Protein AF-A0A2H3CJF4-F1 (afdb_monomer_lite)

Foldseek 3Di:
DQVQDQDPPGGDCDDPNPCVVVFVVCVVVVAADAAEQACACQPVDDVNNHHPCCVPVQPDDAPDPDPSNCSRCVVSVVVVCVSCVCQEVVNVHRYDHYDDYDDPDPDDPDDDDDPDD

Organism: Armillaria gallica (NCBI:txid47427)

Structure (mmCIF, N/CA/C/O backbone):
data_AF-A0A2H3CJF4-F1
#
_entry.id   AF-A0A2H3CJF4-F1
#
loop_
_atom_site.group_PDB
_atom_site.id
_atom_site.type_symbol
_atom_site.label_atom_id
_atom_site.label_alt_id
_atom_site.label_comp_id
_atom_site.label_asym_id
_atom_site.label_entity_id
_atom_site.label_seq_id
_atom_site.pdbx_PDB_ins_code
_atom_site.Cartn_x
_atom_site.Cartn_y
_atom_site.Cartn_z
_atom_site.occupancy
_atom_site.B_iso_or_equiv
_atom_site.auth_seq_id
_atom_site.auth_comp_id
_atom_site.auth_asym_id
_atom_site.auth_atom_id
_atom_site.pdbx_PDB_model_num
ATOM 1 N N . MET A 1 1 ? 2.077 -3.194 -5.000 1.00 89.62 1 MET A N 1
ATOM 2 C CA . MET A 1 1 ? 1.784 -2.757 -6.382 1.00 89.62 1 MET A CA 1
ATOM 3 C C . MET A 1 1 ? 1.240 -3.879 -7.246 1.00 89.62 1 MET A C 1
ATOM 5 O O . MET A 1 1 ? 0.254 -3.641 -7.915 1.00 89.62 1 MET A O 1
ATOM 9 N N . SER A 1 2 ? 1.839 -5.074 -7.240 1.00 90.50 2 SER A N 1
ATOM 10 C CA . SER A 1 2 ? 1.476 -6.202 -8.118 1.00 90.50 2 SER A CA 1
ATOM 11 C C . SER A 1 2 ? -0.022 -6.456 -8.261 1.00 90.50 2 SER A C 1
ATOM 13 O O . SER A 1 2 ? -0.492 -6.706 -9.364 1.00 90.50 2 SER A O 1
ATOM 15 N N . LEU A 1 3 ? -0.767 -6.351 -7.160 1.00 93.25 3 LEU A N 1
ATOM 16 C CA . LEU A 1 3 ? -2.208 -6.538 -7.178 1.00 93.25 3 LEU A CA 1
ATOM 17 C C . LEU A 1 3 ? -2.989 -5.299 -7.643 1.00 93.25 3 LEU A C 1
ATOM 19 O O . LEU A 1 3 ? -3.930 -5.435 -8.418 1.00 93.25 3 LEU A O 1
ATOM 23 N N . LEU A 1 4 ? -2.610 -4.121 -7.145 1.00 95.25 4 LEU A N 1
ATOM 24 C CA . LEU A 1 4 ? -3.338 -2.855 -7.317 1.00 95.25 4 LEU A CA 1
ATOM 25 C C . LEU A 1 4 ? -3.029 -2.156 -8.641 1.00 95.25 4 LEU A C 1
ATOM 27 O O . LEU A 1 4 ? -3.776 -1.292 -9.065 1.00 95.25 4 LEU A O 1
ATOM 31 N N . ASN A 1 5 ? -1.910 -2.485 -9.275 1.00 95.94 5 ASN A N 1
ATOM 32 C CA . ASN A 1 5 ? -1.426 -1.828 -10.478 1.00 95.94 5 ASN A CA 1
ATOM 33 C C . ASN A 1 5 ? -1.080 -2.891 -11.539 1.00 95.94 5 ASN A C 1
ATOM 35 O O . ASN A 1 5 ? 0.098 -3.171 -11.780 1.00 95.94 5 ASN A O 1
ATOM 39 N N . PRO A 1 6 ? -2.109 -3.539 -12.123 1.00 93.62 6 PRO A N 1
ATOM 40 C CA . PRO A 1 6 ? -1.939 -4.706 -12.993 1.00 93.62 6 PRO A CA 1
ATOM 41 C C . PRO A 1 6 ? -1.251 -4.371 -14.323 1.00 93.62 6 PRO A C 1
ATOM 43 O O . PRO A 1 6 ? -0.564 -5.220 -14.886 1.00 93.62 6 PRO A O 1
ATOM 46 N N . SER A 1 7 ? -1.390 -3.134 -14.804 1.00 94.75 7 SER A N 1
ATOM 47 C CA . SER A 1 7 ? -0.745 -2.618 -16.014 1.00 94.75 7 SER A CA 1
ATOM 48 C C . SER A 1 7 ? -0.319 -1.163 -15.823 1.00 94.75 7 SER A C 1
ATOM 50 O O . SER A 1 7 ? -0.859 -0.453 -14.969 1.00 94.75 7 SER A O 1
ATOM 52 N N . ARG A 1 8 ? 0.637 -0.695 -16.634 1.00 93.69 8 ARG A N 1
ATOM 53 C CA . ARG A 1 8 ? 1.083 0.705 -16.625 1.00 93.69 8 ARG A CA 1
ATOM 54 C C . ARG A 1 8 ? -0.117 1.654 -16.773 1.00 93.69 8 ARG A C 1
ATOM 56 O O . ARG A 1 8 ? -0.977 1.444 -17.623 1.00 93.69 8 ARG A O 1
ATOM 63 N N . GLY A 1 9 ? -0.172 2.679 -15.921 1.00 93.50 9 GLY A N 1
ATOM 64 C CA . GLY A 1 9 ? -1.232 3.695 -15.921 1.00 93.50 9 GLY A CA 1
ATOM 65 C C . GLY A 1 9 ? -2.570 3.277 -15.294 1.00 93.50 9 GLY A C 1
ATOM 66 O O . GLY A 1 9 ? -3.496 4.081 -15.290 1.00 93.50 9 GLY A O 1
ATOM 67 N N . VAL A 1 10 ? -2.696 2.058 -14.755 1.00 95.69 10 VAL A N 1
ATOM 68 C CA . VAL A 1 10 ? -3.940 1.575 -14.127 1.00 95.69 10 VAL A CA 1
ATOM 69 C C . VAL A 1 10 ? -3.715 1.317 -12.646 1.00 95.69 10 VAL A C 1
ATOM 71 O O . VAL A 1 10 ? -2.890 0.478 -12.300 1.00 95.69 10 VAL A O 1
ATOM 74 N N . VAL A 1 11 ? -4.471 1.977 -11.770 1.00 96.56 11 VAL A N 1
ATOM 75 C CA . VAL A 1 11 ? -4.532 1.650 -10.338 1.00 96.56 11 VAL A CA 1
ATOM 76 C C . VAL A 1 11 ? -5.973 1.291 -9.983 1.00 96.56 11 VAL A C 1
ATOM 78 O O . VAL A 1 11 ? -6.882 2.062 -10.274 1.00 96.56 11 VAL A O 1
ATOM 81 N N . ASP A 1 12 ? -6.172 0.119 -9.387 1.00 96.44 12 ASP A N 1
ATOM 82 C CA . ASP A 1 12 ? -7.474 -0.505 -9.158 1.00 96.44 12 ASP A CA 1
ATOM 83 C C . ASP A 1 12 ? -7.672 -0.852 -7.673 1.00 96.44 12 ASP A C 1
ATOM 85 O O . ASP A 1 12 ? -6.896 -1.619 -7.094 1.00 96.44 12 ASP A O 1
ATOM 89 N N . PHE A 1 13 ? -8.732 -0.294 -7.084 1.00 96.75 13 PHE A N 1
ATOM 90 C CA . PHE A 1 13 ? -9.187 -0.540 -5.712 1.00 96.75 13 PHE A CA 1
ATOM 91 C C . PHE A 1 13 ? -10.595 -1.151 -5.671 1.00 96.75 13 PHE A C 1
ATOM 93 O O . PHE A 1 13 ? -11.270 -1.076 -4.650 1.00 96.75 13 PHE A O 1
ATOM 100 N N . GLU A 1 14 ? -11.049 -1.772 -6.758 1.00 95.44 14 GLU A N 1
ATOM 101 C CA . GLU A 1 14 ? -12.363 -2.402 -6.824 1.00 95.44 14 GLU A CA 1
ATOM 102 C C . GLU A 1 14 ? -12.336 -3.874 -6.383 1.00 95.44 14 GLU A C 1
ATOM 104 O O . GLU A 1 14 ? -11.303 -4.557 -6.353 1.00 95.44 14 GLU A O 1
ATOM 109 N N . GLY A 1 15 ? -13.515 -4.397 -6.041 1.00 95.62 15 GLY A N 1
ATOM 110 C CA . GLY A 1 15 ? -13.698 -5.798 -5.664 1.00 95.62 15 GLY A CA 1
ATOM 111 C C . GLY A 1 15 ? -12.793 -6.217 -4.502 1.00 95.62 15 GLY A C 1
ATOM 112 O O . GLY A 1 15 ? -12.747 -5.568 -3.461 1.00 95.62 15 GLY A O 1
ATOM 113 N N . PHE A 1 16 ? -12.043 -7.309 -4.675 1.00 94.69 16 PHE A N 1
ATOM 114 C CA . PHE A 1 16 ? -11.159 -7.839 -3.628 1.00 94.69 16 PHE A CA 1
ATOM 115 C C . PHE A 1 16 ? -9.904 -6.981 -3.370 1.00 94.69 16 PHE A C 1
ATOM 117 O O . PHE A 1 16 ? -9.135 -7.283 -2.459 1.00 94.69 16 PHE A O 1
ATOM 124 N N . ARG A 1 17 ? -9.678 -5.934 -4.175 1.00 95.56 17 ARG A N 1
ATOM 125 C CA . ARG A 1 17 ? -8.588 -4.962 -4.004 1.00 95.56 17 ARG A CA 1
ATOM 126 C C . ARG A 1 17 ? -8.992 -3.767 -3.140 1.00 95.56 17 ARG A C 1
ATOM 128 O O . ARG A 1 17 ? -8.125 -2.977 -2.766 1.00 95.56 17 ARG A O 1
ATOM 135 N N . ALA A 1 18 ? -10.282 -3.636 -2.827 1.00 97.06 18 ALA A N 1
ATOM 136 C CA . ALA A 1 18 ? -10.804 -2.556 -2.006 1.00 97.06 18 ALA A CA 1
ATOM 137 C C . ALA A 1 18 ? -10.231 -2.611 -0.587 1.00 97.06 18 ALA A C 1
ATOM 139 O O . ALA A 1 18 ? -10.265 -3.646 0.078 1.00 97.06 18 ALA A O 1
ATOM 140 N N . LEU A 1 19 ? -9.733 -1.471 -0.104 1.00 97.12 19 LEU A N 1
ATOM 141 C CA . LEU A 1 19 ? -9.153 -1.366 1.238 1.00 97.12 19 LEU A CA 1
ATOM 142 C C . LEU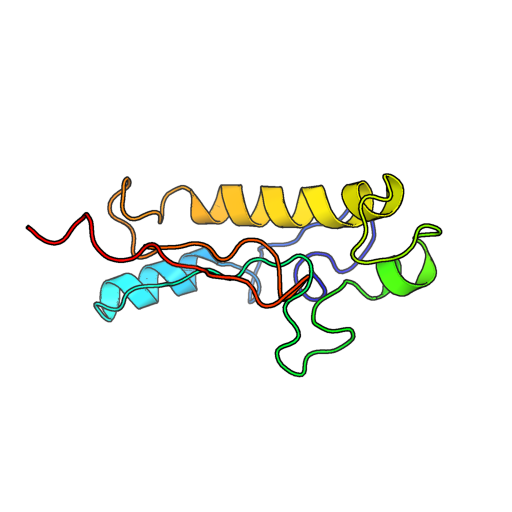 A 1 19 ? -10.198 -1.039 2.308 1.00 97.12 19 LEU A C 1
ATOM 144 O O . LEU A 1 19 ? -10.054 -1.458 3.452 1.00 97.12 19 LEU A O 1
ATOM 148 N N . LYS A 1 20 ? -11.274 -0.336 1.940 1.00 97.69 20 LYS A N 1
ATOM 149 C CA . LYS A 1 20 ? -12.341 0.063 2.865 1.00 97.69 20 LYS A CA 1
ATOM 150 C C . LYS A 1 20 ? -12.892 -1.105 3.711 1.00 97.69 20 LYS A C 1
ATOM 152 O O . LYS A 1 20 ? -12.882 -0.965 4.933 1.00 97.69 20 LYS A O 1
ATOM 157 N N . PRO A 1 21 ? -13.278 -2.262 3.133 1.00 98.12 21 PRO A N 1
ATOM 158 C CA . PRO A 1 21 ? -13.807 -3.372 3.928 1.00 98.12 21 PRO A CA 1
ATOM 159 C C . PRO A 1 21 ? -12.812 -3.917 4.962 1.00 98.12 21 PRO A C 1
ATOM 161 O O . PRO A 1 21 ? -13.217 -4.348 6.037 1.00 98.12 21 PRO A O 1
ATOM 164 N N . LEU A 1 22 ? -11.506 -3.875 4.669 1.00 97.62 22 LEU A N 1
ATOM 165 C CA . LEU A 1 22 ? -10.461 -4.268 5.620 1.00 97.62 22 LEU A CA 1
ATOM 166 C C . LEU A 1 22 ? -10.423 -3.319 6.826 1.00 97.62 22 LEU A C 1
ATOM 168 O O . LEU A 1 22 ? -10.268 -3.774 7.958 1.00 97.62 22 LEU A O 1
ATOM 172 N N . TYR A 1 23 ? -10.548 -2.011 6.591 1.00 98.31 23 TYR A N 1
ATOM 173 C CA . TYR A 1 23 ? -10.538 -1.017 7.663 1.00 98.31 23 TYR A CA 1
ATOM 174 C C . TYR A 1 23 ? -11.802 -1.081 8.524 1.00 98.31 23 TYR A C 1
ATOM 176 O O . TYR A 1 23 ? -11.694 -1.040 9.747 1.00 98.31 23 TYR A O 1
ATOM 184 N N . GLU A 1 24 ? -12.976 -1.234 7.909 1.00 98.19 24 GLU A N 1
ATOM 185 C CA . GLU A 1 24 ? -14.242 -1.412 8.635 1.00 98.19 24 GLU A CA 1
ATOM 186 C C . GLU A 1 24 ? -14.206 -2.681 9.497 1.00 98.19 24 GLU A C 1
ATOM 188 O O . GLU A 1 24 ? -14.482 -2.621 10.692 1.00 98.19 24 GLU A O 1
ATOM 193 N N . ALA A 1 25 ? -13.725 -3.802 8.948 1.00 98.50 25 ALA A N 1
ATOM 194 C CA . ALA A 1 25 ? -13.575 -5.039 9.711 1.00 98.50 25 ALA A CA 1
ATOM 195 C C . ALA A 1 25 ? -12.601 -4.903 10.897 1.00 98.50 25 ALA A C 1
ATOM 197 O O . ALA A 1 25 ? -12.813 -5.508 11.947 1.00 98.50 25 ALA A O 1
ATOM 198 N N . ALA A 1 26 ? -11.527 -4.119 10.754 1.00 98.44 26 ALA A N 1
ATOM 199 C CA . ALA A 1 26 ? -10.591 -3.872 11.848 1.00 98.44 26 ALA A CA 1
ATOM 200 C C . ALA A 1 26 ? -11.209 -3.029 12.974 1.00 98.44 26 ALA A C 1
ATOM 202 O O . ALA A 1 26 ? -10.956 -3.311 14.146 1.00 98.44 26 ALA A O 1
ATOM 203 N N . LEU A 1 27 ? -12.044 -2.042 12.628 1.00 97.75 27 LEU A N 1
ATOM 204 C CA . LEU A 1 27 ? -12.822 -1.273 13.602 1.00 97.75 27 LEU A CA 1
ATOM 205 C C . LEU A 1 27 ? -13.812 -2.170 14.349 1.00 97.75 27 LEU A C 1
ATOM 207 O O . LEU A 1 27 ? -13.813 -2.165 15.579 1.00 97.75 27 LEU A O 1
ATOM 211 N N . ASP A 1 28 ? -14.578 -2.988 13.625 1.00 98.31 28 ASP A N 1
ATOM 212 C CA . ASP A 1 28 ? -15.553 -3.915 14.212 1.00 98.31 28 ASP A CA 1
ATOM 213 C C . ASP A 1 28 ? -14.888 -4.938 15.144 1.00 98.31 28 ASP A C 1
ATOM 215 O O . ASP A 1 28 ? -15.415 -5.271 16.206 1.00 98.31 28 ASP A O 1
ATOM 219 N N . ALA A 1 29 ? -13.701 -5.422 14.772 1.00 98.44 29 ALA A N 1
ATOM 220 C CA . ALA A 1 29 ? -12.922 -6.354 15.580 1.00 98.44 29 ALA A CA 1
ATOM 221 C C . ALA A 1 29 ? -12.152 -5.683 16.736 1.00 98.44 29 ALA A C 1
ATOM 223 O O . ALA A 1 29 ? -11.584 -6.388 17.572 1.00 98.44 29 ALA A O 1
ATOM 224 N N . GLY A 1 30 ? -12.095 -4.347 16.791 1.00 97.69 30 GLY A N 1
ATOM 225 C CA . GLY A 1 30 ? -11.343 -3.604 17.803 1.00 97.69 30 GLY A CA 1
ATOM 226 C C . GLY A 1 30 ? -9.822 -3.777 17.704 1.00 97.69 30 GLY A C 1
ATOM 227 O O . GLY A 1 30 ? -9.137 -3.772 18.729 1.00 97.69 30 GLY A O 1
ATOM 228 N N . VAL A 1 31 ? -9.281 -3.960 16.493 1.00 98.25 31 VAL A N 1
ATOM 229 C CA . VAL A 1 31 ? -7.840 -4.157 16.252 1.00 98.25 31 VAL A CA 1
ATOM 230 C C . VAL A 1 31 ? -7.214 -2.990 15.492 1.00 98.25 31 VAL A C 1
ATOM 232 O O . VAL A 1 31 ? -7.815 -2.387 14.607 1.00 98.25 31 VAL A O 1
ATOM 235 N N . TRP A 1 32 ? -5.955 -2.694 15.815 1.00 97.94 32 TRP A N 1
ATOM 236 C CA . TRP A 1 32 ? -5.185 -1.640 15.155 1.00 97.94 32 TRP A CA 1
ATOM 237 C C . TRP A 1 32 ? -4.442 -2.149 13.919 1.00 97.94 32 TRP A C 1
ATOM 239 O O . TRP A 1 32 ? -3.995 -3.295 13.866 1.00 97.94 32 TRP A O 1
ATOM 249 N N . ILE A 1 33 ? -4.230 -1.256 12.951 1.00 98.00 33 ILE A N 1
ATOM 250 C CA . ILE A 1 33 ? -3.506 -1.530 11.710 1.00 98.00 33 ILE A CA 1
ATOM 251 C C . ILE A 1 33 ? -2.190 -0.750 11.671 1.00 98.00 33 ILE A C 1
ATOM 253 O O . ILE A 1 33 ? -2.149 0.473 11.813 1.00 98.00 33 ILE A O 1
ATOM 257 N N . VAL A 1 34 ? -1.106 -1.471 11.377 1.00 97.31 34 VAL A N 1
ATOM 258 C CA . VAL A 1 34 ? 0.162 -0.896 10.910 1.00 97.31 34 VAL A CA 1
ATOM 259 C C . VAL A 1 34 ? 0.259 -1.130 9.405 1.00 97.31 34 VAL A C 1
ATOM 261 O O . VAL A 1 34 ? 0.480 -2.255 8.954 1.00 97.31 34 VAL A O 1
ATOM 264 N N . LEU A 1 35 ? 0.079 -0.072 8.616 1.00 95.38 35 LEU A N 1
ATOM 265 C CA . LEU A 1 35 ? 0.046 -0.163 7.160 1.00 95.38 35 LEU A CA 1
ATOM 266 C C . LEU A 1 35 ? 1.466 -0.243 6.581 1.00 95.38 35 LEU A C 1
ATOM 268 O O . LEU A 1 35 ? 2.367 0.503 6.963 1.00 95.38 35 LEU A O 1
ATOM 272 N N . ARG A 1 36 ? 1.677 -1.137 5.612 1.00 95.06 36 ARG A N 1
ATOM 273 C CA . ARG A 1 36 ? 2.974 -1.341 4.941 1.00 95.06 36 ARG A CA 1
ATOM 274 C C . ARG A 1 36 ? 2.789 -1.241 3.421 1.00 95.06 36 ARG A C 1
ATOM 276 O O . ARG A 1 36 ? 2.770 -2.267 2.747 1.00 95.06 36 ARG A O 1
ATOM 283 N N . PRO A 1 37 ? 2.609 -0.027 2.868 1.00 92.31 37 PRO A N 1
ATOM 284 C CA . PRO A 1 37 ? 2.099 0.151 1.506 1.00 92.31 37 PRO A CA 1
ATOM 285 C C . PRO A 1 37 ? 3.128 -0.140 0.396 1.00 92.31 37 PRO A C 1
ATOM 287 O O . PRO A 1 37 ? 2.753 -0.283 -0.765 1.00 92.31 37 PRO A O 1
ATOM 290 N N . GLY A 1 38 ? 4.418 -0.263 0.725 1.00 90.19 38 GLY A N 1
ATOM 291 C CA . GLY A 1 38 ? 5.480 -0.550 -0.243 1.00 90.19 38 GLY A CA 1
ATOM 292 C C . GLY A 1 38 ? 6.284 0.695 -0.646 1.00 90.19 38 GLY A C 1
ATOM 293 O O . GLY A 1 38 ? 6.506 1.559 0.204 1.00 90.19 38 GLY A O 1
ATOM 294 N N . PRO A 1 39 ? 6.812 0.771 -1.888 1.00 91.00 39 PRO A N 1
ATOM 295 C CA . PRO A 1 39 ? 6.384 0.039 -3.096 1.00 91.00 39 PRO A CA 1
ATOM 296 C C . PRO A 1 39 ? 6.862 -1.422 -3.211 1.00 91.00 39 PRO A C 1
ATOM 298 O O . PRO A 1 39 ? 6.314 -2.185 -4.002 1.00 91.00 39 PRO A O 1
ATOM 301 N N . TYR A 1 40 ? 7.834 -1.831 -2.391 1.00 93.56 40 TYR A N 1
ATOM 302 C CA . TYR A 1 40 ? 8.305 -3.215 -2.243 1.00 93.56 40 TYR A CA 1
ATOM 303 C C . TYR A 1 40 ? 8.004 -3.706 -0.820 1.00 93.56 40 TYR A C 1
ATOM 305 O O . TYR A 1 40 ? 8.294 -2.994 0.143 1.00 93.56 40 TYR A O 1
ATOM 313 N N . ILE A 1 41 ? 7.424 -4.902 -0.684 1.00 93.56 41 ILE A N 1
ATOM 314 C CA . ILE A 1 41 ? 6.948 -5.457 0.599 1.00 93.56 41 ILE A CA 1
ATOM 315 C C . ILE A 1 41 ? 7.535 -6.829 0.945 1.00 93.56 41 ILE A C 1
ATOM 317 O O . ILE A 1 41 ? 7.315 -7.304 2.059 1.00 93.56 41 ILE A O 1
ATOM 321 N N . ASN A 1 42 ? 8.303 -7.445 0.039 1.00 91.56 42 ASN A N 1
ATOM 322 C CA . ASN A 1 42 ? 8.745 -8.837 0.151 1.00 91.56 42 ASN A CA 1
ATOM 323 C C . ASN A 1 42 ? 7.548 -9.787 0.350 1.00 91.56 42 ASN A C 1
ATOM 325 O O . ASN A 1 42 ? 6.895 -10.141 -0.630 1.00 91.56 42 ASN A O 1
ATOM 329 N N . ALA A 1 43 ? 7.238 -10.131 1.605 1.00 89.69 43 ALA A N 1
ATOM 330 C CA . AL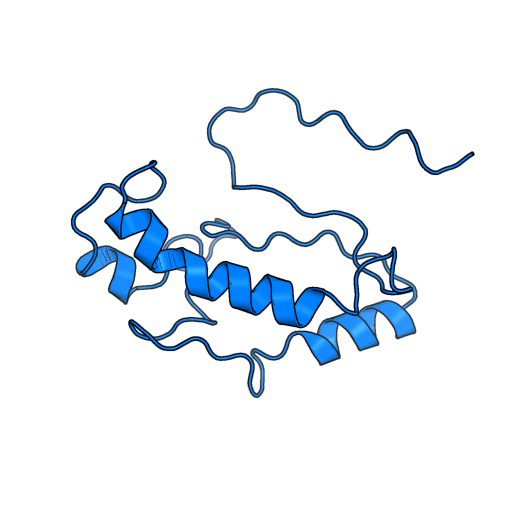A A 1 43 ? 6.098 -10.946 2.029 1.00 89.69 43 ALA A CA 1
ATOM 331 C C . ALA A 1 43 ? 5.960 -12.279 1.271 1.00 89.69 43 ALA A C 1
ATOM 333 O O . ALA A 1 43 ? 4.851 -12.781 1.115 1.00 89.69 43 ALA A O 1
ATOM 334 N N . GLU A 1 44 ? 7.076 -12.794 0.736 1.00 93.00 44 GLU A N 1
ATOM 335 C CA . GLU A 1 44 ? 7.115 -14.021 -0.066 1.00 93.00 44 GLU A CA 1
ATOM 336 C C . GLU A 1 44 ? 6.135 -13.956 -1.256 1.00 93.00 44 GLU A C 1
ATOM 338 O O . GLU A 1 44 ? 5.612 -14.959 -1.735 1.00 93.00 44 GLU A O 1
ATOM 343 N N . THR A 1 45 ? 5.899 -12.737 -1.751 1.00 91.62 45 THR A N 1
ATOM 344 C CA . THR A 1 45 ? 5.048 -12.460 -2.907 1.00 91.62 45 THR A CA 1
ATOM 345 C C . THR A 1 45 ? 5.871 -12.364 -4.184 1.00 91.62 45 THR A C 1
ATOM 347 O O . THR A 1 45 ? 7.060 -12.027 -4.169 1.00 91.62 45 THR A O 1
ATOM 350 N N . SER A 1 46 ? 5.222 -12.610 -5.321 1.00 91.94 46 SER A N 1
ATOM 351 C CA . SER A 1 46 ? 5.813 -12.446 -6.650 1.00 91.94 46 SER A CA 1
ATOM 352 C C . SER A 1 46 ? 6.464 -11.067 -6.801 1.00 91.94 46 SER A C 1
ATOM 354 O O . SER A 1 46 ? 5.841 -10.040 -6.520 1.00 91.94 46 SER A O 1
ATOM 356 N N . ALA A 1 47 ? 7.745 -11.058 -7.191 1.00 93.00 47 ALA A N 1
ATOM 357 C CA . ALA A 1 47 ? 8.589 -9.860 -7.285 1.00 93.00 47 ALA A CA 1
ATOM 358 C C . ALA A 1 47 ? 8.591 -8.968 -6.017 1.00 93.00 47 ALA A C 1
ATOM 360 O O . ALA A 1 47 ? 8.817 -7.759 -6.090 1.00 93.00 47 ALA A O 1
ATOM 361 N N . GLY A 1 48 ? 8.304 -9.540 -4.841 1.00 93.44 48 GLY A N 1
ATOM 362 C CA . GLY A 1 48 ? 8.170 -8.814 -3.577 1.00 93.44 48 GLY A CA 1
ATOM 363 C C . GLY A 1 48 ? 7.102 -7.717 -3.590 1.00 93.44 48 GLY A C 1
ATOM 364 O O . GLY A 1 48 ? 7.257 -6.701 -2.907 1.00 93.44 48 GLY A O 1
ATOM 365 N N . GLY A 1 49 ? 6.055 -7.894 -4.400 1.00 94.12 49 GLY A N 1
ATOM 366 C CA . GLY A 1 49 ? 4.916 -6.986 -4.511 1.00 94.12 49 GLY A CA 1
ATOM 367 C C . GLY A 1 49 ? 5.077 -5.874 -5.550 1.00 94.12 49 GLY A C 1
ATOM 368 O O . GLY A 1 49 ? 4.184 -5.024 -5.655 1.00 94.12 49 GLY A O 1
ATOM 369 N N . ILE A 1 50 ? 6.170 -5.871 -6.318 1.00 95.56 50 ILE A N 1
ATOM 370 C CA . ILE A 1 50 ? 6.373 -4.985 -7.474 1.00 95.56 50 ILE A CA 1
ATOM 371 C C . ILE A 1 50 ? 5.502 -5.475 -8.639 1.00 95.56 50 ILE A C 1
ATOM 373 O O . ILE A 1 50 ? 5.327 -6.677 -8.828 1.00 95.56 50 ILE A O 1
ATOM 377 N N . ALA A 1 51 ? 4.921 -4.553 -9.409 1.00 95.19 51 ALA A N 1
ATOM 378 C CA . ALA A 1 51 ? 4.133 -4.918 -10.583 1.00 95.19 51 ALA A CA 1
ATOM 379 C C . ALA A 1 51 ? 5.008 -5.562 -11.669 1.00 95.19 51 ALA A C 1
ATOM 381 O O . ALA A 1 51 ? 6.096 -5.074 -11.962 1.00 95.19 51 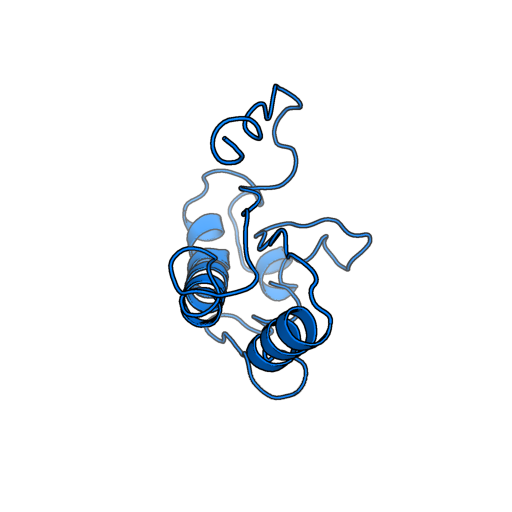ALA A O 1
ATOM 382 N N . HIS A 1 52 ? 4.530 -6.648 -12.282 1.00 94.12 52 HIS A N 1
ATOM 383 C CA . HIS A 1 52 ? 5.306 -7.407 -13.272 1.00 94.12 52 HIS A CA 1
ATOM 384 C C . HIS A 1 52 ? 5.678 -6.580 -14.512 1.00 94.12 52 HIS A C 1
ATOM 386 O O . HIS A 1 52 ? 6.784 -6.711 -15.034 1.00 94.12 52 HIS A O 1
ATOM 392 N N . TRP A 1 53 ? 4.801 -5.678 -14.959 1.00 95.75 53 TRP A N 1
ATOM 393 C CA . TRP A 1 53 ? 5.133 -4.756 -16.049 1.00 95.75 53 TRP A CA 1
ATOM 394 C C . TRP A 1 53 ? 6.330 -3.868 -15.667 1.00 95.75 53 TRP A C 1
ATOM 396 O O . TRP A 1 53 ? 7.254 -3.687 -16.454 1.00 95.75 53 TRP A O 1
ATOM 406 N N . ALA A 1 54 ? 6.409 -3.415 -14.412 1.00 96.00 54 ALA A N 1
ATOM 407 C CA . ALA A 1 54 ? 7.507 -2.576 -13.945 1.00 96.00 54 ALA A CA 1
ATOM 408 C C . ALA A 1 54 ? 8.844 -3.331 -13.864 1.00 96.00 54 ALA A C 1
ATOM 410 O O . ALA A 1 54 ? 9.892 -2.705 -13.971 1.00 96.00 54 ALA A O 1
ATOM 411 N N . THR A 1 55 ? 8.844 -4.664 -13.733 1.00 93.94 55 THR A N 1
ATOM 412 C CA . THR A 1 55 ? 10.093 -5.450 -13.755 1.00 93.94 55 THR A CA 1
ATOM 413 C C . THR A 1 55 ? 10.697 -5.608 -15.152 1.00 93.94 55 THR A C 1
ATOM 415 O O . THR A 1 55 ? 11.795 -6.144 -15.266 1.00 93.94 55 THR A O 1
ATOM 418 N N . SER A 1 56 ? 9.990 -5.188 -16.205 1.00 92.94 56 SER A N 1
ATOM 419 C CA . SER A 1 56 ? 10.429 -5.326 -17.602 1.00 92.94 56 SER A CA 1
ATOM 420 C C . SER A 1 56 ? 10.427 -4.009 -18.386 1.00 92.94 56 SER A C 1
ATOM 422 O O . SER A 1 56 ? 11.270 -3.824 -19.257 1.00 92.94 56 SER A O 1
ATOM 424 N N . GLU A 1 57 ? 9.522 -3.082 -18.069 1.00 95.06 57 GLU A N 1
ATOM 425 C CA . GLU A 1 57 ? 9.336 -1.824 -18.806 1.00 95.06 57 GLU A CA 1
ATOM 426 C C . GLU A 1 57 ? 10.016 -0.602 -18.163 1.00 95.06 57 GLU A C 1
ATOM 428 O O . GLU A 1 57 ? 10.015 0.481 -18.754 1.00 95.06 57 GLU A O 1
ATOM 433 N N . VAL A 1 58 ? 10.539 -0.731 -16.940 1.00 95.94 58 VAL A N 1
ATOM 434 C CA . VAL A 1 58 ? 11.319 0.322 -16.267 1.00 95.94 58 VAL A CA 1
ATOM 435 C C . VAL A 1 58 ? 12.796 0.070 -16.548 1.00 95.94 58 VAL A C 1
ATOM 437 O O . VAL A 1 58 ? 13.300 -1.014 -16.262 1.00 95.94 58 VAL A O 1
ATOM 440 N N . ALA A 1 59 ? 13.484 1.060 -17.119 1.00 95.38 59 ALA A N 1
ATOM 441 C CA . ALA A 1 59 ? 14.892 0.934 -17.492 1.00 95.38 59 ALA A CA 1
ATOM 442 C C . ALA A 1 59 ? 15.824 1.150 -16.290 1.00 95.38 59 ALA A C 1
ATOM 444 O O . ALA A 1 59 ? 16.883 0.530 -16.184 1.00 95.38 59 ALA A O 1
ATOM 445 N N . GLY A 1 60 ? 15.432 2.042 -15.387 1.00 92.81 60 GLY A N 1
ATOM 446 C CA . GLY A 1 60 ? 16.147 2.379 -14.175 1.00 92.81 60 GLY A CA 1
ATOM 447 C C . GLY A 1 60 ? 16.136 1.250 -13.157 1.00 92.81 60 GLY A C 1
ATOM 448 O O . GLY A 1 60 ? 15.232 0.416 -13.079 1.00 92.81 60 GLY A O 1
ATOM 449 N N . THR A 1 61 ? 17.165 1.244 -12.317 1.00 95.06 61 THR A N 1
ATOM 450 C CA . THR A 1 61 ? 17.323 0.227 -11.284 1.00 95.06 61 THR A CA 1
ATOM 451 C C . THR A 1 61 ? 16.183 0.316 -10.269 1.00 95.06 61 THR A C 1
ATOM 453 O O . THR A 1 61 ? 16.033 1.320 -9.564 1.00 95.06 61 THR A O 1
ATOM 456 N N . LEU A 1 62 ? 15.401 -0.758 -10.149 1.00 93.19 62 LEU A N 1
ATOM 457 C CA . LEU A 1 62 ? 14.323 -0.858 -9.164 1.00 93.19 62 LEU A CA 1
ATOM 458 C C . LEU A 1 62 ? 14.855 -0.632 -7.742 1.00 93.19 62 LEU A C 1
ATOM 460 O O . LEU A 1 62 ? 15.984 -0.997 -7.415 1.00 93.19 62 LEU A O 1
ATOM 464 N N . ARG A 1 63 ? 14.012 -0.078 -6.864 1.00 92.56 63 ARG A N 1
ATOM 465 C CA . ARG A 1 63 ? 14.337 0.215 -5.451 1.00 92.56 63 ARG A CA 1
ATOM 466 C C . ARG A 1 63 ? 15.492 1.211 -5.263 1.00 92.56 63 ARG A C 1
ATOM 468 O O . ARG A 1 63 ? 16.127 1.218 -4.212 1.00 92.56 63 ARG A O 1
ATOM 475 N N . THR A 1 64 ? 15.732 2.073 -6.244 1.00 92.19 64 THR A N 1
ATOM 476 C CA . THR A 1 64 ? 16.677 3.195 -6.136 1.00 92.19 64 THR A CA 1
ATOM 477 C C . THR A 1 64 ? 15.942 4.535 -6.196 1.00 92.19 64 THR A C 1
ATOM 479 O O . THR A 1 64 ? 14.719 4.588 -6.089 1.00 92.19 64 THR A O 1
ATOM 482 N N . SER A 1 65 ? 16.677 5.634 -6.348 1.00 91.94 65 SER A N 1
ATOM 483 C CA . SER A 1 65 ? 16.125 6.963 -6.615 1.00 91.94 65 SER A CA 1
ATOM 484 C C . SER A 1 65 ? 15.953 7.262 -8.111 1.00 91.94 65 SER A C 1
ATOM 486 O O . SER A 1 65 ? 15.774 8.427 -8.461 1.00 91.94 65 SER A O 1
ATOM 488 N N . ALA A 1 66 ? 16.049 6.259 -8.996 1.00 95.75 66 ALA A N 1
ATOM 489 C CA . ALA A 1 66 ? 15.813 6.439 -10.428 1.00 95.75 66 ALA A CA 1
ATOM 490 C C . ALA A 1 66 ? 14.416 7.035 -10.684 1.00 95.75 66 ALA A C 1
ATOM 492 O O . ALA A 1 66 ? 13.433 6.637 -10.048 1.00 95.75 66 ALA A O 1
ATOM 493 N N . LEU A 1 67 ? 14.347 8.025 -11.578 1.00 96.75 67 LEU A N 1
ATOM 494 C CA . LEU A 1 67 ? 13.126 8.798 -11.819 1.00 96.75 67 LEU A CA 1
ATOM 495 C C . LEU A 1 67 ? 12.009 7.921 -12.390 1.00 96.75 67 LEU A C 1
ATOM 497 O O . LEU A 1 67 ? 10.904 7.923 -11.861 1.00 96.75 67 LEU A O 1
ATOM 501 N N . ASP A 1 68 ? 12.325 7.117 -13.396 1.00 95.38 68 ASP A N 1
ATOM 502 C CA . ASP A 1 68 ? 11.395 6.190 -14.039 1.00 95.38 68 ASP A CA 1
ATOM 503 C C . ASP A 1 68 ? 10.928 5.068 -13.095 1.00 95.38 68 ASP A C 1
ATOM 505 O O . ASP A 1 68 ? 9.777 4.636 -13.153 1.00 95.38 68 ASP A O 1
ATOM 509 N N . TRP A 1 69 ? 11.773 4.645 -12.146 1.00 95.44 69 TRP A N 1
ATOM 510 C CA . TRP A 1 69 ? 11.331 3.784 -11.050 1.00 95.44 69 TRP A CA 1
ATOM 511 C C . TRP A 1 69 ? 10.333 4.502 -10.137 1.00 95.44 69 TRP A C 1
A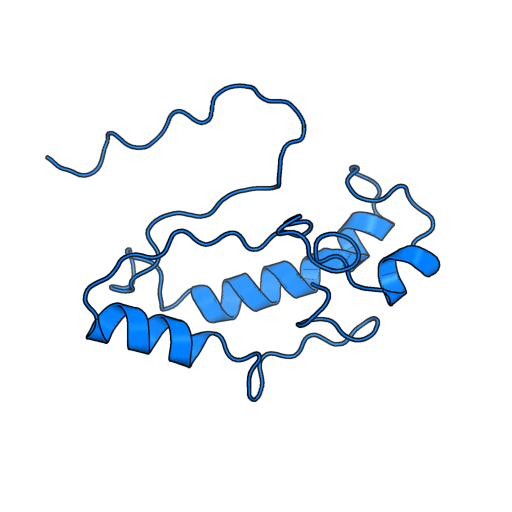TOM 513 O O . TRP A 1 69 ? 9.304 3.921 -9.804 1.00 95.44 69 TRP A O 1
ATOM 523 N N . LYS A 1 70 ? 10.599 5.755 -9.738 1.00 95.19 70 LYS A N 1
ATOM 524 C CA . LYS A 1 70 ? 9.657 6.550 -8.931 1.00 95.19 70 LYS A CA 1
ATOM 525 C C . LYS A 1 70 ? 8.304 6.695 -9.623 1.00 95.19 70 LYS A C 1
ATOM 527 O O . LYS A 1 70 ? 7.273 6.459 -8.995 1.00 95.19 70 LYS A O 1
ATOM 532 N N . GLU A 1 71 ? 8.318 7.058 -10.897 1.00 95.88 71 GLU A N 1
ATOM 533 C CA . GLU A 1 71 ? 7.120 7.198 -11.727 1.00 95.88 71 GLU A CA 1
ATOM 534 C C . GLU A 1 71 ? 6.329 5.891 -11.806 1.00 95.88 71 GLU A C 1
ATOM 536 O O . GLU A 1 71 ? 5.103 5.912 -11.766 1.00 95.88 71 GLU A O 1
ATOM 541 N N . ALA A 1 72 ? 7.010 4.742 -11.815 1.00 95.62 72 ALA A N 1
ATOM 542 C CA . ALA A 1 72 ? 6.340 3.453 -11.879 1.00 95.62 72 ALA A CA 1
ATOM 543 C C . ALA A 1 72 ? 5.495 3.115 -10.639 1.00 95.62 72 ALA A C 1
ATOM 545 O O . ALA A 1 72 ? 4.560 2.324 -10.753 1.00 95.62 72 ALA A O 1
ATOM 546 N N . TRP A 1 73 ? 5.806 3.667 -9.458 1.00 94.75 73 TRP A N 1
ATOM 547 C CA . TRP A 1 73 ? 5.110 3.309 -8.216 1.00 94.75 73 TRP A CA 1
ATOM 548 C C . TRP A 1 73 ? 4.325 4.426 -7.541 1.00 94.75 73 TRP A C 1
ATOM 550 O O . TRP A 1 73 ? 3.484 4.123 -6.687 1.00 94.75 73 TRP A O 1
ATOM 560 N N . ILE A 1 74 ? 4.586 5.691 -7.880 1.00 95.00 74 ILE A N 1
ATOM 561 C CA . ILE A 1 74 ? 4.026 6.837 -7.155 1.00 95.00 74 ILE A CA 1
ATOM 562 C C . ILE A 1 74 ? 2.495 6.830 -7.146 1.00 95.00 74 ILE A C 1
ATOM 564 O O . ILE A 1 74 ? 1.903 6.982 -6.079 1.00 95.00 74 ILE A O 1
ATOM 568 N N . ASP A 1 75 ? 1.859 6.532 -8.278 1.00 95.19 75 ASP A N 1
ATOM 569 C CA . ASP A 1 75 ? 0.397 6.519 -8.391 1.00 95.19 75 ASP A CA 1
ATOM 570 C C . ASP A 1 75 ? -0.240 5.429 -7.525 1.00 95.19 75 ASP A C 1
ATOM 572 O O . ASP A 1 75 ? -1.271 5.651 -6.891 1.00 95.19 75 ASP A O 1
ATOM 576 N N . CYS A 1 76 ? 0.408 4.264 -7.413 1.00 95.12 76 CYS A N 1
ATOM 577 C CA . CYS A 1 76 ? -0.062 3.194 -6.536 1.00 95.12 76 CYS A CA 1
ATOM 578 C C . CYS A 1 76 ? -0.020 3.628 -5.062 1.00 95.12 76 CYS A C 1
ATOM 580 O O . CYS A 1 76 ? -0.954 3.343 -4.314 1.00 95.12 76 CYS A O 1
ATOM 582 N N . ILE A 1 77 ? 1.043 4.317 -4.632 1.00 95.00 77 ILE A N 1
ATOM 583 C CA . ILE A 1 77 ? 1.166 4.805 -3.250 1.00 95.00 77 ILE A CA 1
ATOM 584 C C . ILE A 1 77 ? 0.182 5.947 -2.977 1.00 95.00 77 ILE A C 1
ATOM 586 O O . ILE A 1 77 ? -0.440 5.962 -1.913 1.00 95.00 77 ILE A O 1
ATOM 590 N N . LEU A 1 78 ? -0.004 6.872 -3.922 1.00 95.44 78 LEU A N 1
ATOM 591 C CA . LEU A 1 78 ? -0.988 7.951 -3.806 1.00 95.44 78 LEU A CA 1
ATOM 592 C C . LEU A 1 78 ? -2.416 7.405 -3.738 1.00 95.44 78 LEU A C 1
ATOM 594 O O . LEU A 1 78 ? -3.196 7.854 -2.901 1.00 95.44 78 LEU A O 1
ATOM 598 N N . GLY A 1 79 ? -2.730 6.392 -4.547 1.00 96.12 79 GLY A N 1
ATOM 599 C CA . GLY A 1 79 ? -3.996 5.670 -4.488 1.00 96.12 79 GLY A CA 1
ATOM 600 C C . GLY A 1 79 ? -4.240 5.045 -3.114 1.00 96.12 79 GLY A C 1
ATOM 601 O O . GLY A 1 79 ? -5.249 5.342 -2.482 1.00 96.12 79 GLY A O 1
ATOM 602 N N . ILE A 1 80 ? -3.275 4.275 -2.592 1.00 96.38 80 ILE A N 1
ATOM 603 C CA . ILE A 1 80 ? -3.386 3.682 -1.246 1.00 96.38 80 ILE A CA 1
ATOM 604 C C . ILE A 1 80 ? -3.580 4.783 -0.198 1.00 96.38 80 ILE A C 1
ATOM 606 O O . ILE A 1 80 ? -4.422 4.652 0.685 1.00 96.38 80 ILE A O 1
ATOM 610 N N . THR A 1 81 ? -2.823 5.878 -0.298 1.00 94.75 81 THR A N 1
ATOM 611 C CA . THR A 1 81 ? -2.904 7.003 0.645 1.00 94.75 81 THR A CA 1
ATOM 612 C C . THR A 1 81 ? -4.288 7.647 0.631 1.00 94.75 81 THR A C 1
ATOM 614 O O . THR A 1 81 ? -4.830 7.927 1.698 1.00 94.75 81 THR A O 1
ATOM 617 N N . LYS A 1 82 ? -4.882 7.837 -0.554 1.00 96.75 82 LYS A N 1
ATOM 618 C CA . LYS A 1 82 ? -6.233 8.384 -0.712 1.00 96.75 82 LYS A CA 1
ATOM 619 C C . LYS A 1 82 ? -7.280 7.491 -0.044 1.00 96.75 82 LYS A C 1
ATOM 621 O O . LYS A 1 82 ? -8.074 7.995 0.742 1.00 96.75 82 LYS A O 1
ATOM 626 N N . GLU A 1 83 ? -7.237 6.185 -0.304 1.00 97.69 83 GLU A N 1
ATOM 627 C CA . GLU A 1 83 ? -8.168 5.215 0.293 1.00 97.69 83 GLU A CA 1
ATOM 628 C C . GLU A 1 83 ? -7.973 5.073 1.811 1.00 97.69 83 GLU A C 1
ATOM 630 O O . GLU A 1 83 ? -8.931 4.865 2.550 1.00 97.69 83 GLU A O 1
ATOM 635 N N . THR A 1 84 ? -6.734 5.210 2.294 1.00 97.12 84 THR A N 1
ATOM 636 C CA . THR A 1 84 ? -6.389 5.089 3.721 1.00 97.12 84 THR A CA 1
ATOM 637 C C . THR A 1 84 ? -6.721 6.350 4.520 1.00 97.12 84 THR A C 1
ATOM 639 O O . THR A 1 84 ? -6.953 6.253 5.720 1.00 97.12 84 THR A O 1
ATOM 642 N N . GLY A 1 85 ? -6.710 7.534 3.897 1.00 97.06 85 GLY A N 1
ATOM 643 C CA . GLY A 1 85 ? -6.828 8.836 4.570 1.00 97.06 85 GLY A CA 1
ATOM 644 C C . GLY A 1 85 ? -7.933 8.904 5.635 1.00 97.06 85 GLY A C 1
ATOM 645 O O . GLY A 1 85 ? -7.607 9.168 6.790 1.00 97.06 85 GLY A O 1
ATOM 646 N N . PRO A 1 86 ? -9.196 8.575 5.298 1.00 97.81 86 PRO A N 1
ATOM 647 C CA . PRO A 1 86 ? -10.313 8.580 6.250 1.00 97.81 86 PRO A CA 1
ATOM 648 C C . PRO A 1 86 ? -10.201 7.569 7.404 1.00 97.81 86 PRO A C 1
ATOM 650 O O . PRO A 1 86 ? -10.976 7.635 8.349 1.00 97.81 86 PRO A O 1
ATOM 653 N N . TYR A 1 87 ? -9.269 6.616 7.328 1.00 98.12 87 TYR A N 1
ATOM 654 C CA . TYR A 1 87 ? -9.091 5.524 8.290 1.00 98.12 87 TYR A CA 1
ATOM 655 C C . TYR A 1 87 ? -7.828 5.679 9.150 1.00 98.12 87 TYR A C 1
ATOM 657 O O . TYR A 1 87 ? -7.448 4.755 9.876 1.00 98.12 87 TYR A O 1
ATOM 665 N N . GLN A 1 88 ? -7.161 6.832 9.088 1.00 97.44 88 GLN A N 1
ATOM 666 C CA . GLN A 1 88 ? -6.082 7.159 10.017 1.00 97.44 88 GLN A CA 1
ATOM 667 C C . GLN A 1 88 ? -6.632 7.400 11.423 1.00 97.44 88 GLN A C 1
ATOM 669 O O . GLN A 1 88 ? -7.741 7.901 11.587 1.00 97.44 88 GLN A O 1
ATOM 674 N N . ILE A 1 89 ? -5.835 7.100 12.450 1.00 96.88 89 ILE A N 1
ATOM 675 C CA . ILE A 1 89 ? -6.225 7.312 13.853 1.00 96.88 89 ILE A CA 1
ATOM 676 C C . ILE A 1 89 ? -6.628 8.762 14.161 1.00 96.88 89 ILE A C 1
ATOM 678 O O . ILE A 1 89 ? -7.493 8.993 15.000 1.00 96.88 89 ILE A O 1
ATOM 682 N N . THR A 1 90 ? -6.060 9.744 13.457 1.00 95.25 90 THR A N 1
ATOM 683 C CA . THR A 1 90 ? -6.432 11.163 13.590 1.00 95.25 90 THR A CA 1
ATOM 684 C C . THR A 1 90 ? -7.826 11.480 13.051 1.00 95.25 90 THR A C 1
ATOM 686 O O . THR A 1 90 ? -8.423 12.457 13.484 1.00 95.25 90 THR A O 1
ATOM 689 N N . GLU A 1 91 ? -8.352 10.632 12.167 1.00 96.81 91 GLU A N 1
ATOM 690 C CA . GLU A 1 91 ? -9.708 10.697 11.608 1.00 96.81 91 GLU A CA 1
ATOM 691 C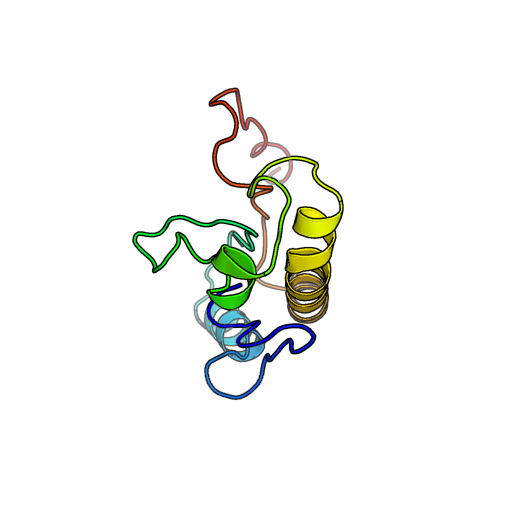 C . GLU A 1 91 ? -10.660 9.699 12.303 1.00 96.81 91 GLU A C 1
ATOM 693 O O . GLU A 1 91 ? -11.776 9.469 11.847 1.00 96.81 91 GLU A O 1
ATOM 698 N N . GLY A 1 92 ? -10.225 9.081 13.410 1.00 94.25 92 GLY A N 1
ATOM 699 C CA . GLY A 1 92 ? -11.000 8.083 14.157 1.00 94.25 92 GLY A CA 1
ATOM 700 C C . GLY A 1 92 ? -10.917 6.654 13.607 1.00 94.25 92 GLY A C 1
ATOM 701 O O . GLY A 1 92 ? -11.675 5.791 14.045 1.00 94.25 92 GLY A O 1
ATOM 702 N N . GLY A 1 93 ? -10.014 6.384 12.661 1.00 97.31 93 GLY A N 1
ATOM 703 C CA . GLY A 1 93 ? -9.843 5.062 12.062 1.00 97.31 93 GLY A CA 1
ATOM 704 C C . GLY A 1 93 ? -8.781 4.166 12.726 1.00 97.31 93 GLY A C 1
ATOM 705 O O . GLY A 1 93 ? -8.085 4.575 13.657 1.00 97.31 93 GLY A O 1
ATOM 706 N N . PRO A 1 94 ? -8.621 2.919 12.244 1.00 98.12 94 PRO A N 1
ATOM 707 C CA . PRO A 1 94 ? -7.771 1.908 12.874 1.00 98.12 94 PRO A CA 1
ATOM 708 C C . PRO A 1 94 ? -6.278 2.013 12.512 1.00 98.12 94 PRO A C 1
ATOM 710 O O . PRO A 1 94 ? -5.466 1.275 13.072 1.00 98.12 94 PRO A O 1
ATOM 713 N N . VAL A 1 95 ? -5.874 2.864 11.559 1.00 97.88 95 VAL A N 1
ATOM 714 C CA . VAL A 1 95 ? -4.479 2.929 11.086 1.00 97.88 95 VAL A CA 1
ATOM 715 C C . VAL A 1 95 ? -3.640 3.831 11.989 1.00 97.88 95 VAL A C 1
ATOM 717 O O . VAL A 1 95 ? -3.795 5.052 11.987 1.00 97.88 95 VAL A O 1
ATOM 720 N N . ILE A 1 96 ? -2.705 3.227 12.728 1.00 97.38 96 ILE A N 1
ATOM 721 C CA . ILE A 1 96 ? -1.909 3.914 13.764 1.00 97.38 96 ILE A CA 1
ATOM 722 C C . ILE A 1 96 ? -0.466 4.209 13.351 1.00 97.38 96 ILE A C 1
ATOM 724 O O . ILE A 1 96 ? 0.202 5.042 13.961 1.00 97.38 96 ILE A O 1
ATOM 728 N N . ALA A 1 97 ? 0.046 3.507 12.341 1.00 95.19 97 ALA A N 1
ATOM 729 C CA . ALA A 1 97 ? 1.406 3.686 11.853 1.00 95.19 97 ALA A CA 1
ATOM 730 C C . ALA A 1 97 ? 1.537 3.230 10.400 1.00 95.19 97 ALA A C 1
ATOM 732 O O . ALA A 1 97 ? 0.800 2.359 9.934 1.00 95.19 97 ALA A O 1
ATOM 733 N N . ILE A 1 98 ? 2.522 3.799 9.705 1.00 92.62 98 ILE A N 1
ATOM 734 C CA . ILE A 1 98 ? 2.865 3.458 8.325 1.00 92.62 98 ILE A CA 1
ATOM 735 C C . ILE A 1 98 ? 4.361 3.138 8.253 1.00 92.62 98 ILE A C 1
ATOM 737 O O . ILE A 1 98 ? 5.192 3.903 8.745 1.00 92.62 98 ILE A O 1
ATOM 741 N N . GLN A 1 99 ? 4.722 2.021 7.623 1.00 91.56 99 GLN A N 1
ATOM 742 C CA . GLN A 1 99 ? 6.117 1.700 7.318 1.00 91.56 99 GLN A CA 1
ATOM 743 C C . GLN A 1 99 ? 6.549 2.382 6.011 1.00 91.56 99 GLN A C 1
ATOM 745 O O . GLN A 1 99 ? 5.929 2.171 4.970 1.00 91.56 99 GLN A O 1
ATOM 750 N N . ILE A 1 100 ? 7.644 3.148 6.047 1.00 83.81 100 ILE A N 1
ATOM 751 C CA . ILE A 1 100 ? 8.236 3.785 4.859 1.00 83.81 100 ILE A CA 1
ATOM 752 C C . ILE A 1 100 ? 9.345 2.888 4.303 1.00 83.81 100 ILE A C 1
ATOM 754 O O . ILE A 1 100 ? 10.362 2.667 4.961 1.00 83.81 100 ILE A O 1
ATOM 758 N N . GLY A 1 101 ? 9.154 2.386 3.079 1.00 68.75 101 GLY A N 1
ATOM 759 C CA . GLY A 1 101 ? 10.091 1.469 2.427 1.00 68.75 101 GLY A CA 1
ATOM 760 C C . GLY A 1 101 ? 10.216 0.113 3.135 1.00 68.75 101 GLY A C 1
ATOM 761 O O . GLY A 1 101 ? 9.636 -0.125 4.193 1.00 68.75 101 GLY A O 1
ATOM 762 N N . LEU A 1 102 ? 10.974 -0.812 2.544 1.00 60.22 102 LEU A N 1
ATOM 763 C CA . LEU A 1 102 ? 11.362 -2.071 3.183 1.00 60.22 102 LEU A CA 1
ATOM 764 C C . LEU A 1 102 ? 12.874 -2.269 3.022 1.00 60.22 102 LEU A C 1
ATOM 766 O O . LEU A 1 102 ? 13.378 -2.350 1.899 1.00 60.22 102 LEU A O 1
ATOM 770 N N . LEU A 1 103 ? 13.553 -2.307 4.173 1.00 40.12 103 LEU A N 1
ATOM 771 C CA . LEU A 1 103 ? 14.980 -2.552 4.398 1.00 40.12 103 LEU A CA 1
ATOM 772 C C . LEU A 1 103 ? 15.904 -2.118 3.242 1.00 40.12 103 LEU A C 1
ATOM 774 O O . LEU A 1 103 ? 16.412 -2.936 2.477 1.00 40.12 103 LEU A O 1
ATOM 778 N N . LEU A 1 104 ? 16.157 -0.814 3.165 1.00 37.25 104 LEU A N 1
ATOM 779 C CA . LEU A 1 104 ? 17.416 -0.267 2.664 1.00 37.25 104 LEU A CA 1
ATOM 780 C C . LEU A 1 104 ? 18.176 0.194 3.917 1.00 37.25 104 LEU A C 1
ATOM 782 O O . LEU A 1 104 ? 17.898 1.255 4.456 1.00 37.25 104 LEU A O 1
ATOM 786 N N . VAL A 1 105 ? 19.073 -0.667 4.415 1.00 25.86 105 VAL A N 1
ATOM 787 C CA . VAL A 1 105 ? 19.849 -0.550 5.672 1.00 25.86 105 VAL A CA 1
ATOM 788 C C . VAL A 1 105 ? 19.040 -0.759 6.967 1.00 25.86 105 VAL A C 1
ATOM 790 O O . VAL A 1 105 ? 18.177 0.025 7.349 1.00 25.86 105 VAL A O 1
ATOM 793 N N . ALA A 1 106 ? 19.391 -1.810 7.716 1.00 27.45 106 ALA A N 1
ATOM 794 C CA . ALA A 1 106 ? 19.003 -1.988 9.113 1.00 27.45 106 ALA A CA 1
ATOM 795 C C . ALA A 1 106 ? 19.672 -0.909 9.990 1.00 27.45 106 ALA A C 1
ATOM 797 O O . ALA A 1 106 ? 20.751 -1.125 10.539 1.00 27.45 106 ALA A O 1
ATOM 798 N N . ARG A 1 107 ? 19.064 0.273 10.138 1.00 26.81 107 ARG A N 1
ATOM 799 C CA . ARG A 1 107 ? 19.444 1.220 11.199 1.00 26.81 107 ARG A CA 1
ATOM 800 C C . ARG A 1 107 ? 18.222 1.957 11.755 1.00 26.81 107 ARG A C 1
ATOM 802 O O . ARG A 1 107 ? 17.703 2.869 11.135 1.00 26.81 107 ARG A O 1
ATOM 809 N N . ARG A 1 108 ? 17.831 1.532 12.966 1.00 31.02 108 ARG A N 1
ATOM 810 C CA . ARG A 1 108 ? 16.946 2.185 13.955 1.00 31.02 108 ARG A CA 1
ATOM 811 C C . ARG A 1 108 ? 15.632 2.786 13.430 1.00 31.02 108 ARG A C 1
ATOM 813 O O . ARG A 1 108 ? 15.553 3.981 13.178 1.00 31.02 108 ARG A O 1
ATOM 820 N N . GLN A 1 109 ? 14.559 1.999 13.507 1.00 30.98 109 GLN A N 1
ATOM 821 C CA . GLN A 1 109 ? 13.219 2.547 13.730 1.00 30.98 109 GLN A CA 1
ATOM 822 C C . GLN A 1 109 ? 12.968 2.600 15.248 1.00 30.98 109 GLN A C 1
ATOM 824 O O . GLN A 1 109 ? 12.560 1.621 15.863 1.00 30.98 109 GLN A O 1
ATOM 829 N N . LEU A 1 110 ? 13.281 3.735 15.874 1.00 36.22 110 LEU A N 1
ATOM 830 C CA . LEU A 1 110 ? 12.808 4.096 17.213 1.00 36.22 110 LEU A CA 1
ATOM 831 C C . LEU A 1 110 ? 11.757 5.181 17.014 1.00 36.22 110 LEU A C 1
ATOM 833 O O . LEU A 1 110 ? 12.148 6.308 16.753 1.00 36.22 110 LEU A O 1
ATOM 837 N N . MET A 1 111 ? 10.469 4.852 17.114 1.00 37.09 111 MET A N 1
ATOM 838 C CA . MET A 1 111 ? 9.399 5.790 17.495 1.00 37.09 111 MET A CA 1
ATOM 839 C C . MET A 1 111 ? 8.085 5.026 17.705 1.00 37.09 111 MET A C 1
ATOM 841 O O . MET A 1 111 ? 7.244 4.971 16.819 1.00 37.09 111 MET A O 1
ATOM 845 N N . ILE A 1 112 ? 7.914 4.453 18.899 1.00 40.69 112 ILE A N 1
ATOM 846 C CA . ILE A 1 112 ? 6.608 4.181 19.523 1.00 40.69 112 ILE A CA 1
ATOM 847 C C . ILE A 1 112 ? 6.812 4.430 21.022 1.00 40.69 112 ILE A C 1
ATOM 849 O O . ILE A 1 112 ? 7.122 3.505 21.763 1.00 40.69 112 ILE A O 1
ATOM 853 N N . ASN A 1 113 ? 6.793 5.695 21.463 1.00 30.89 113 ASN A N 1
ATOM 854 C CA . ASN A 1 113 ? 6.708 6.006 22.900 1.00 30.89 113 ASN A CA 1
ATOM 855 C C . ASN A 1 113 ? 6.290 7.457 23.214 1.00 30.89 113 ASN A C 1
ATOM 857 O O . ASN A 1 113 ? 6.854 8.088 24.106 1.00 30.89 113 ASN A O 1
ATOM 861 N N . ARG A 1 114 ? 5.329 8.034 22.474 1.00 38.91 114 ARG A N 1
ATOM 862 C CA . ARG A 1 114 ? 4.880 9.414 22.761 1.00 38.91 114 ARG A CA 1
ATOM 863 C C . ARG A 1 114 ? 3.374 9.674 22.817 1.00 38.91 114 ARG A C 1
ATOM 865 O O . ARG A 1 114 ? 3.011 10.818 23.037 1.00 38.91 114 ARG A O 1
ATOM 872 N N . TYR A 1 115 ? 2.516 8.660 22.694 1.00 35.19 115 TYR A N 1
ATOM 873 C CA . TYR A 1 115 ? 1.058 8.875 22.643 1.00 35.19 115 TYR A CA 1
ATOM 874 C C . TYR A 1 115 ? 0.230 8.000 23.602 1.00 35.19 115 TYR A C 1
ATOM 876 O O . TYR A 1 115 ? -0.958 7.819 23.385 1.00 35.19 115 TYR A O 1
ATOM 884 N N . LEU A 1 116 ? 0.827 7.478 24.680 1.00 32.88 116 LEU A N 1
ATOM 885 C CA . LEU A 1 116 ? 0.094 6.741 25.728 1.00 32.88 116 LEU A CA 1
ATOM 886 C C . LEU A 1 116 ? 0.358 7.296 27.140 1.00 32.88 116 LEU A C 1
ATOM 888 O O . LEU A 1 116 ? 0.659 6.543 28.064 1.00 32.88 116 LEU A O 1
ATOM 892 N N . ARG A 1 117 ? 0.274 8.617 27.318 1.00 36.16 117 ARG A N 1
ATOM 893 C CA . ARG A 1 117 ? 0.120 9.234 28.643 1.00 36.16 117 ARG A CA 1
ATOM 894 C C . ARG A 1 117 ? -0.998 10.252 28.615 1.00 36.16 117 ARG A C 1
ATOM 896 O O . ARG A 1 117 ? -1.015 11.026 27.635 1.00 36.16 117 ARG A O 1
#

Radius of gyration: 15.53 Å; chains: 1; bounding box: 35×25×47 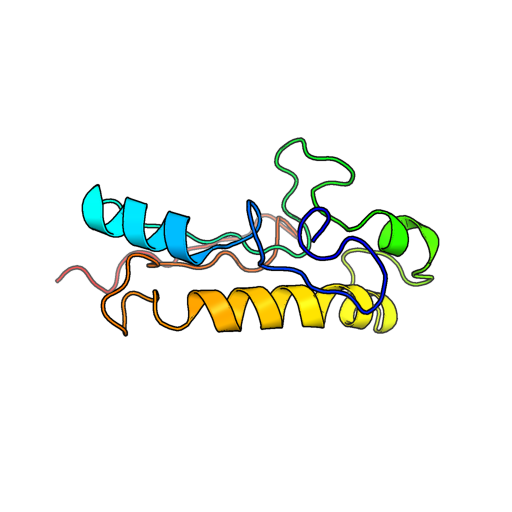Å

Sequence (117 aa):
MSLLNPSRGVVDFEGFRALKPLYEAALDAGVWIVLRPGPYINAETSAGGIAHWATSEVAGTLRTSALDWKEAWIDCILGITKETGPYQITEGGPVIAIQIGLLLVARRQLMINRYLR

InterPro domains:
  IPR001944 Glycoside hydrolase, family 35 [PTHR23421] (4-100)
  IPR017853 Glycoside hydrolase superfamily [SSF51445] (3-100)
  IPR031330 Glycoside hydrolase 35, catalytic domain [PF01301] (3-100)

Secondary structure (DSSP, 8-state):
-TTT-SSTT----SGGG-SHHHHHHHHHTT--EEE---S---TT-GGGG--TTHHHH--SPTTSS-HHHHHHHHHHHHHHHHHHGGGBGGGTSSEEEE--SS-SS--------SS--

pLDDT: mean 86.77, std 20.88, range [25.86, 98.5]